Protein AF-A0A2S9GMI7-F1 (afdb_monomer)

Mean predicted aligned error: 6.27 Å

Radius of gyration: 12.79 Å; Cα contacts (8 Å, |Δi|>4): 68; chains: 1; bounding box: 29×21×30 Å

Structure (mmCIF, N/CA/C/O backbone):
data_AF-A0A2S9GMI7-F1
#
_entry.id   AF-A0A2S9GMI7-F1
#
loop_
_atom_site.group_PDB
_atom_site.id
_atom_site.type_symbol
_atom_site.label_atom_id
_atom_site.label_alt_id
_atom_site.label_comp_id
_atom_site.label_asym_id
_atom_site.label_entity_id
_atom_site.label_seq_id
_atom_site.pdbx_PDB_ins_code
_atom_site.Cartn_x
_atom_site.Cartn_y
_atom_site.Cartn_z
_atom_site.occupancy
_atom_site.B_iso_or_equiv
_atom_site.auth_seq_id
_atom_site.auth_comp_id
_atom_site.auth_asym_id
_atom_site.auth_atom_id
_atom_site.pdbx_PDB_model_num
ATOM 1 N N . LEU A 1 1 ? 12.013 5.171 6.815 1.00 46.59 1 LEU A N 1
ATOM 2 C CA . LEU A 1 1 ? 10.733 4.437 6.830 1.00 46.59 1 LEU A CA 1
ATOM 3 C C . LEU A 1 1 ? 10.569 3.877 8.235 1.00 46.59 1 LEU A C 1
ATOM 5 O O . LEU A 1 1 ? 11.431 3.114 8.650 1.00 46.59 1 LEU A O 1
ATOM 9 N N . ALA A 1 2 ? 9.582 4.321 9.007 1.00 45.69 2 ALA A N 1
ATOM 10 C CA . ALA A 1 2 ? 9.309 3.684 10.292 1.00 45.69 2 ALA A CA 1
ATOM 11 C C . ALA A 1 2 ? 8.487 2.422 10.005 1.00 45.69 2 ALA A C 1
ATOM 13 O O . ALA A 1 2 ? 7.338 2.533 9.586 1.00 45.69 2 ALA A O 1
ATOM 14 N N . LEU A 1 3 ? 9.082 1.234 10.163 1.00 57.12 3 LEU A N 1
ATOM 15 C CA . LEU A 1 3 ? 8.297 0.004 10.257 1.00 57.12 3 LEU A CA 1
ATOM 16 C C . LEU A 1 3 ? 7.631 0.018 11.632 1.00 57.12 3 LEU A C 1
ATOM 18 O O . LEU A 1 3 ? 8.248 -0.345 12.629 1.00 57.12 3 LEU A O 1
ATOM 22 N N . THR A 1 4 ? 6.401 0.518 11.686 1.00 64.81 4 THR A N 1
ATOM 23 C CA . THR A 1 4 ? 5.592 0.461 12.902 1.00 64.81 4 THR A CA 1
ATOM 24 C C . THR A 1 4 ? 5.116 -0.970 13.149 1.00 64.81 4 THR A C 1
ATOM 26 O O . THR A 1 4 ? 4.756 -1.719 12.229 1.00 64.81 4 THR A O 1
ATOM 29 N N . GLU A 1 5 ? 5.143 -1.384 14.413 1.00 70.75 5 GLU A N 1
ATOM 30 C CA . GLU A 1 5 ? 4.638 -2.693 14.811 1.00 70.75 5 GLU A CA 1
ATOM 31 C C . GLU A 1 5 ? 3.103 -2.756 14.742 1.00 70.75 5 GLU A C 1
ATOM 33 O O . GLU A 1 5 ? 2.573 -3.834 14.472 1.00 70.75 5 GLU A O 1
ATOM 38 N N . SER A 1 6 ? 2.406 -1.619 14.869 1.00 83.75 6 SER A N 1
ATOM 39 C CA . SER A 1 6 ? 0.943 -1.494 14.786 1.00 83.75 6 SER A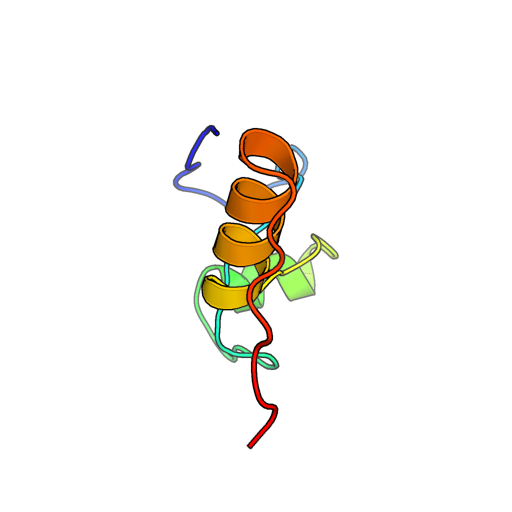 CA 1
ATOM 40 C C . SER A 1 6 ? 0.482 -0.674 13.584 1.00 83.75 6 SER A C 1
ATOM 42 O O . SER A 1 6 ? 1.157 0.266 13.171 1.00 83.75 6 SER A O 1
ATOM 44 N N . VAL A 1 7 ? -0.698 -1.012 13.058 1.00 88.81 7 VAL A N 1
ATOM 45 C CA . VAL A 1 7 ? -1.445 -0.157 12.127 1.00 88.81 7 VAL A CA 1
ATOM 46 C C . VAL A 1 7 ? -2.417 0.685 12.948 1.00 88.81 7 VAL A C 1
ATOM 48 O O . VAL A 1 7 ? -3.218 0.147 13.711 1.00 88.81 7 VAL A O 1
ATOM 51 N N . ASP A 1 8 ? -2.322 2.001 12.817 1.00 89.56 8 ASP A N 1
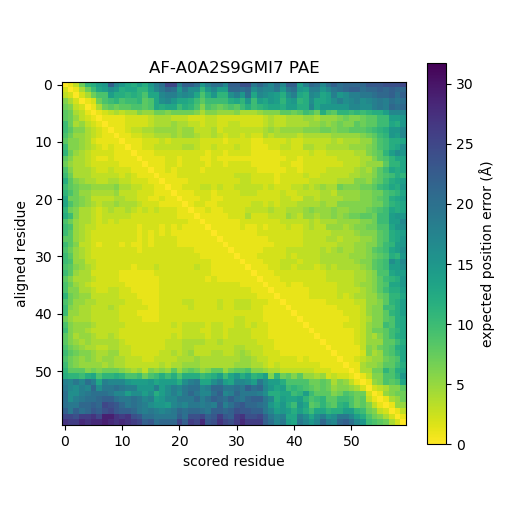ATOM 52 C CA . ASP A 1 8 ? -3.131 2.970 13.556 1.00 89.56 8 ASP A CA 1
ATOM 53 C C . ASP A 1 8 ? -3.378 4.243 12.729 1.00 89.56 8 ASP A C 1
ATOM 55 O O . ASP A 1 8 ? -2.945 4.355 11.582 1.00 89.56 8 ASP A O 1
ATOM 59 N N . ALA A 1 9 ? -4.070 5.221 13.320 1.00 86.62 9 ALA A N 1
ATOM 60 C CA . ALA A 1 9 ? -4.447 6.480 12.671 1.00 86.62 9 ALA A CA 1
ATOM 61 C C . ALA A 1 9 ? -3.261 7.341 12.186 1.00 86.62 9 ALA A C 1
ATOM 63 O O . ALA A 1 9 ? -3.463 8.272 11.408 1.00 86.62 9 ALA A O 1
ATOM 64 N N . HIS A 1 10 ? -2.035 7.060 12.631 1.00 89.12 10 HIS A N 1
ATOM 65 C CA . HIS A 1 10 ? -0.827 7.736 12.162 1.00 89.12 10 HIS A CA 1
ATOM 66 C C . HIS A 1 10 ? -0.095 6.947 11.065 1.00 89.12 10 HIS A C 1
ATOM 68 O O . HIS A 1 10 ? 0.893 7.433 10.512 1.00 89.12 10 HIS A O 1
ATOM 74 N N . THR A 1 11 ? -0.573 5.750 10.715 1.00 90.50 11 THR A N 1
ATOM 75 C CA . THR A 1 11 ? 0.015 4.913 9.666 1.00 90.50 11 THR A CA 1
ATOM 76 C C . THR A 1 11 ? -0.382 5.429 8.287 1.00 90.50 11 THR A C 1
ATOM 78 O O . THR A 1 11 ? -1.559 5.519 7.958 1.00 90.50 11 THR A O 1
ATOM 81 N N . SER A 1 12 ? 0.611 5.768 7.461 1.00 91.00 12 SER A N 1
ATOM 82 C CA . SER A 1 12 ? 0.371 6.325 6.119 1.00 91.00 12 SER A CA 1
ATOM 83 C C . SER A 1 12 ? 0.379 5.287 4.995 1.00 91.00 12 SER A C 1
ATOM 85 O O . SER A 1 12 ? -0.168 5.552 3.930 1.00 91.00 12 SER A O 1
ATOM 87 N N . LEU A 1 13 ? 1.038 4.143 5.199 1.00 91.69 13 LEU A N 1
ATOM 88 C CA . LEU A 1 13 ? 1.171 3.083 4.200 1.00 91.69 13 LEU A CA 1
ATOM 89 C C . LEU A 1 13 ? 1.471 1.752 4.889 1.00 91.69 13 LEU A C 1
ATOM 91 O O . LEU A 1 13 ? 2.285 1.708 5.815 1.00 91.69 13 LEU A O 1
ATOM 95 N N . VAL A 1 14 ? 0.877 0.671 4.389 1.00 91.94 14 VAL A N 1
ATOM 96 C CA . VAL A 1 14 ? 1.230 -0.704 4.758 1.00 91.94 14 VAL A CA 1
ATOM 97 C C . VAL A 1 14 ? 1.763 -1.440 3.533 1.00 91.94 14 VAL A C 1
ATOM 99 O O . VAL A 1 14 ? 1.178 -1.373 2.456 1.00 91.94 14 VAL A O 1
ATOM 102 N N . LEU A 1 15 ? 2.882 -2.149 3.695 1.00 91.94 15 LEU A N 1
ATOM 103 C CA . LEU A 1 15 ? 3.358 -3.076 2.671 1.00 91.94 15 LEU A CA 1
ATOM 104 C C . LEU A 1 15 ? 2.629 -4.409 2.832 1.00 91.94 15 LEU A C 1
ATOM 106 O O . LEU A 1 15 ? 2.698 -5.021 3.901 1.00 91.94 15 LEU A O 1
ATOM 110 N N . CYS A 1 16 ? 1.920 -4.833 1.792 1.00 92.88 16 CYS A N 1
ATOM 111 C CA . CYS A 1 16 ? 1.177 -6.085 1.766 1.00 92.88 16 CYS A CA 1
ATOM 112 C C . CYS A 1 16 ? 1.160 -6.630 0.337 1.00 92.88 16 CYS A C 1
ATOM 114 O O . CYS A 1 16 ? 0.725 -5.934 -0.573 1.00 92.88 16 CYS A O 1
ATOM 116 N N . ASP A 1 17 ? 1.660 -7.852 0.147 1.00 92.12 17 ASP A N 1
ATOM 117 C CA . ASP A 1 17 ? 1.68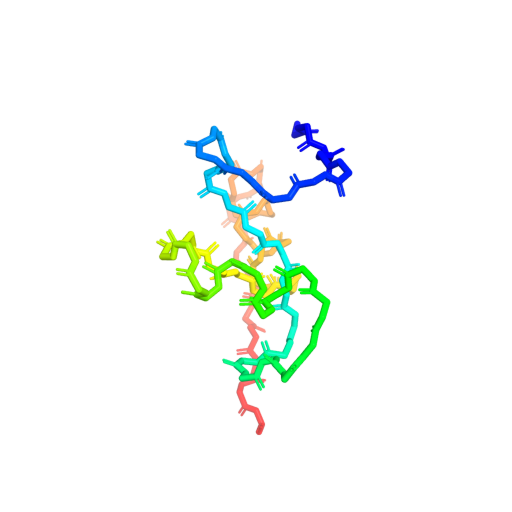3 -8.513 -1.166 1.00 92.12 17 ASP A CA 1
ATOM 118 C C . ASP A 1 17 ? 0.360 -9.224 -1.497 1.00 92.12 17 ASP A C 1
ATOM 120 O O . ASP A 1 17 ? 0.115 -9.560 -2.651 1.00 92.12 17 ASP A O 1
ATOM 124 N N . ASP A 1 18 ? -0.489 -9.458 -0.492 1.00 93.62 18 ASP A N 1
ATOM 125 C CA . ASP A 1 18 ? -1.836 -9.992 -0.686 1.00 93.62 18 ASP A CA 1
ATOM 126 C C . ASP A 1 18 ? -2.804 -8.828 -0.977 1.00 93.62 18 ASP A C 1
ATOM 128 O O . ASP A 1 18 ? -2.926 -7.930 -0.138 1.00 93.62 18 ASP A O 1
ATOM 132 N N . PRO A 1 19 ? -3.490 -8.803 -2.136 1.00 88.06 19 PRO A N 1
ATOM 133 C CA . PRO A 1 19 ? -4.429 -7.736 -2.482 1.00 88.06 19 PRO A CA 1
ATOM 134 C C . PRO A 1 19 ? -5.746 -7.795 -1.692 1.00 88.06 19 PRO A C 1
ATOM 136 O O . PRO A 1 19 ? -6.475 -6.802 -1.663 1.00 88.06 19 PRO A O 1
ATOM 139 N N . ALA A 1 20 ? -6.071 -8.929 -1.061 1.00 92.00 20 ALA A N 1
ATOM 140 C CA . ALA A 1 20 ? -7.288 -9.116 -0.272 1.00 92.00 20 ALA A CA 1
ATOM 141 C C . ALA A 1 20 ? -6.998 -9.890 1.033 1.00 92.00 20 ALA A C 1
ATOM 143 O O . ALA A 1 20 ? -7.532 -10.981 1.246 1.00 92.00 20 ALA A O 1
ATOM 144 N N . PRO A 1 21 ? -6.168 -9.329 1.931 1.00 92.06 21 PRO A N 1
ATOM 145 C CA . PRO A 1 21 ? -5.714 -10.021 3.127 1.00 92.06 21 PRO A CA 1
ATOM 146 C C . PRO A 1 21 ? -6.871 -10.247 4.100 1.00 92.06 21 PRO A C 1
ATOM 148 O O . PRO A 1 21 ? -7.471 -9.296 4.592 1.00 92.06 21 PRO A O 1
ATOM 151 N N . GLU A 1 22 ? -7.145 -11.504 4.443 1.00 95.56 22 GLU A N 1
ATOM 152 C CA . GLU A 1 22 ? -8.215 -11.874 5.386 1.00 95.56 22 GLU A CA 1
ATOM 153 C C . GLU A 1 22 ? -7.808 -11.720 6.865 1.00 95.56 22 GLU A C 1
ATOM 155 O O . GLU A 1 22 ? -8.651 -11.757 7.760 1.00 95.56 22 GLU A O 1
ATOM 160 N N . GLN A 1 23 ? -6.508 -11.572 7.150 1.00 91.00 23 GLN A N 1
ATOM 161 C CA . GLN A 1 23 ? -5.977 -11.425 8.508 1.00 91.00 23 GLN A CA 1
ATOM 162 C C . GLN A 1 23 ? -4.669 -10.618 8.559 1.00 91.00 23 GLN A C 1
ATOM 164 O O . GLN A 1 23 ? -4.027 -10.339 7.548 1.00 91.00 23 GLN A O 1
ATOM 169 N N . GLY A 1 24 ? -4.242 -10.259 9.773 1.00 90.88 24 GLY A N 1
ATOM 170 C CA . GLY A 1 24 ? -2.977 -9.562 10.017 1.00 90.88 24 GLY A C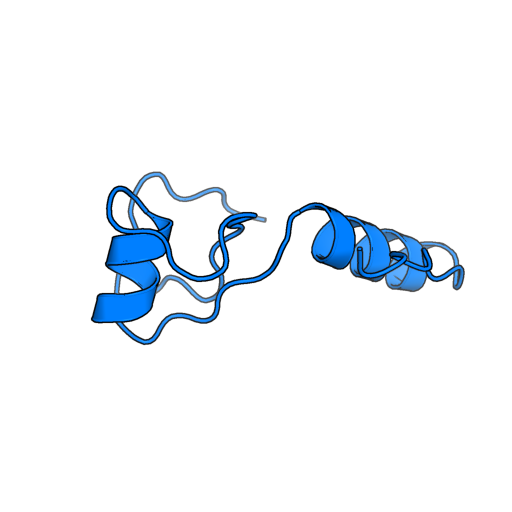A 1
ATOM 171 C C . GLY A 1 24 ? -3.027 -8.061 9.712 1.00 90.88 24 GLY A C 1
ATOM 172 O O . GLY A 1 24 ? -4.076 -7.425 9.789 1.00 90.88 24 GLY A O 1
ATOM 173 N N . LYS A 1 25 ? -1.865 -7.470 9.403 1.00 90.06 25 LYS A N 1
ATOM 174 C CA . LYS A 1 25 ? -1.723 -6.010 9.240 1.00 90.06 25 LYS A CA 1
ATOM 175 C C . LYS A 1 25 ? -2.341 -5.477 7.949 1.00 90.06 25 LYS A C 1
ATOM 177 O O . LYS A 1 25 ? -2.837 -4.358 7.953 1.00 90.06 25 LYS A O 1
ATOM 182 N N . GLY A 1 26 ? -2.329 -6.265 6.873 1.00 92.06 26 GLY A N 1
ATOM 183 C CA . GLY A 1 26 ? -3.015 -5.903 5.630 1.00 92.06 26 GLY A CA 1
ATOM 184 C C . GLY A 1 26 ? -4.527 -5.800 5.844 1.00 92.06 26 GLY A C 1
ATOM 185 O O . GLY A 1 26 ? -5.139 -4.800 5.479 1.00 92.06 26 GLY A O 1
ATOM 186 N N . TYR A 1 27 ? -5.108 -6.772 6.555 1.00 93.38 27 TYR A N 1
ATOM 187 C CA . TYR A 1 27 ? -6.519 -6.725 6.945 1.00 93.38 27 TYR A CA 1
ATOM 188 C C . TYR A 1 27 ? -6.831 -5.482 7.795 1.00 93.38 27 TYR A C 1
ATOM 190 O O . TYR A 1 27 ? -7.755 -4.733 7.498 1.00 93.38 27 TYR A O 1
ATOM 198 N N . GLN A 1 28 ? -6.013 -5.202 8.817 1.00 93.00 28 GLN A N 1
ATOM 199 C CA . GLN A 1 28 ? -6.178 -4.004 9.653 1.00 93.00 28 GLN A CA 1
ATOM 200 C C . GLN A 1 28 ? -6.062 -2.695 8.858 1.00 93.00 28 GLN A C 1
ATOM 202 O O . GLN A 1 28 ? -6.786 -1.745 9.145 1.00 93.00 28 GLN A O 1
ATOM 207 N N . ALA A 1 29 ? -5.169 -2.633 7.865 1.00 93.38 29 ALA A N 1
ATOM 208 C CA . ALA A 1 29 ? -5.040 -1.479 6.980 1.00 93.38 29 ALA A CA 1
ATOM 209 C C . ALA A 1 29 ? -6.319 -1.249 6.169 1.00 93.38 29 ALA A C 1
ATOM 211 O O . ALA A 1 29 ? -6.788 -0.114 6.105 1.00 93.38 29 ALA A O 1
ATOM 212 N N . CYS A 1 30 ? -6.920 -2.320 5.637 1.00 92.31 30 CYS A N 1
ATOM 213 C CA . CYS A 1 30 ? -8.202 -2.255 4.933 1.00 92.31 30 CYS A CA 1
ATOM 214 C C . CYS A 1 30 ? -9.311 -1.698 5.832 1.00 92.31 30 CYS A C 1
ATOM 216 O O . CYS A 1 30 ? -9.984 -0.742 5.452 1.00 92.31 30 CYS A O 1
ATOM 218 N N . GLU A 1 31 ? -9.450 -2.238 7.045 1.00 94.12 31 GLU A N 1
ATOM 219 C CA . GLU A 1 31 ? -10.471 -1.808 8.012 1.00 94.12 31 GLU A CA 1
ATOM 220 C C . GLU A 1 31 ? -10.321 -0.330 8.413 1.00 94.12 31 GLU A C 1
ATOM 222 O O . GLU A 1 31 ? -11.309 0.359 8.667 1.00 94.12 31 GLU A O 1
ATOM 227 N N . LEU A 1 32 ? -9.084 0.173 8.460 1.00 93.12 32 LEU A N 1
ATOM 228 C CA . LEU A 1 32 ? -8.771 1.562 8.810 1.00 93.12 32 LEU A CA 1
ATOM 229 C C . LEU A 1 32 ? -8.699 2.504 7.596 1.00 93.12 32 LEU A C 1
ATOM 231 O O . LEU A 1 32 ? -8.479 3.702 7.774 1.00 93.12 32 LEU A O 1
ATOM 235 N N . GLY A 1 33 ? -8.872 1.992 6.374 1.00 93.69 33 GLY A N 1
ATOM 236 C CA . GLY A 1 33 ? -8.748 2.772 5.139 1.00 93.69 33 GLY A CA 1
ATOM 237 C C . GLY A 1 33 ? -7.324 3.264 4.852 1.00 93.69 33 GLY A C 1
ATOM 238 O O . GLY A 1 33 ? -7.142 4.252 4.140 1.00 93.69 33 GLY A O 1
ATOM 239 N N . VAL A 1 34 ? -6.312 2.603 5.417 1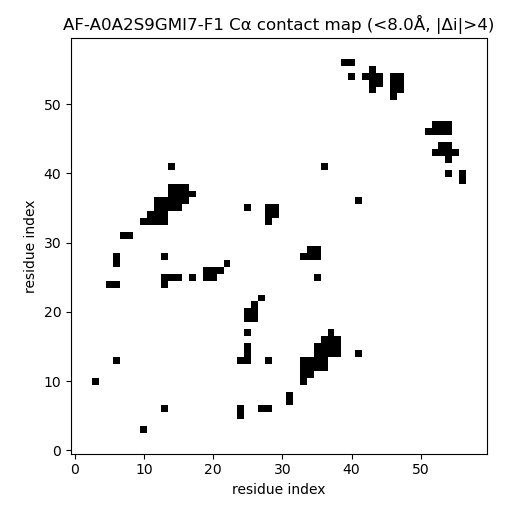.00 93.69 34 VAL A N 1
ATOM 240 C CA . VAL A 1 34 ? -4.901 2.902 5.163 1.00 93.69 34 VAL A CA 1
ATOM 241 C C . VAL A 1 34 ? -4.493 2.270 3.825 1.00 93.69 34 VAL A C 1
ATOM 243 O O . VAL A 1 34 ? -4.732 1.079 3.624 1.00 93.69 34 VAL A O 1
ATOM 246 N N . PRO A 1 35 ? -3.848 3.019 2.912 1.00 93.19 35 PRO A N 1
ATOM 247 C CA . PRO A 1 35 ? -3.384 2.473 1.641 1.00 93.19 35 PRO A CA 1
ATOM 248 C C . PRO A 1 35 ? -2.421 1.291 1.813 1.00 93.19 35 PRO A C 1
ATOM 250 O O . PRO A 1 35 ? -1.552 1.301 2.694 1.00 93.19 35 PRO A O 1
ATOM 253 N N . MET A 1 36 ? -2.541 0.310 0.918 1.00 93.50 36 MET A N 1
ATOM 254 C CA . MET A 1 36 ? -1.630 -0.829 0.813 1.00 93.50 36 MET A CA 1
ATOM 255 C C . MET A 1 36 ? -0.836 -0.770 -0.492 1.00 93.50 36 MET A C 1
ATOM 257 O O . MET A 1 36 ? -1.342 -0.279 -1.501 1.00 93.50 36 MET A O 1
ATOM 261 N N . LEU A 1 37 ? 0.401 -1.264 -0.461 1.00 93.56 37 LEU A N 1
ATOM 262 C CA . LEU A 1 37 ? 1.268 -1.378 -1.634 1.00 93.56 37 LEU A CA 1
ATOM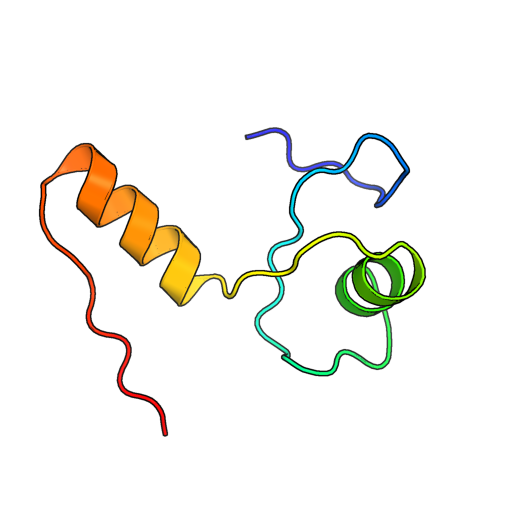 263 C C . LEU A 1 37 ? 2.063 -2.686 -1.585 1.00 93.56 37 LEU A C 1
ATOM 265 O O . LEU A 1 37 ? 2.563 -3.060 -0.519 1.00 93.56 37 LEU A O 1
ATOM 269 N N . GLY A 1 38 ? 2.226 -3.347 -2.731 1.00 93.38 38 GLY A N 1
ATOM 270 C CA . GLY A 1 38 ? 3.051 -4.547 -2.833 1.00 93.38 38 GLY A CA 1
ATOM 271 C C . GLY A 1 38 ? 4.532 -4.249 -2.594 1.00 93.38 38 GLY A C 1
ATOM 272 O O . GLY A 1 38 ? 5.042 -3.168 -2.906 1.00 93.38 38 GLY A O 1
ATOM 273 N N . SER A 1 39 ? 5.268 -5.220 -2.058 1.00 91.38 39 SER A N 1
ATOM 274 C CA . SER A 1 39 ? 6.704 -5.070 -1.792 1.00 91.38 39 SER A CA 1
ATOM 275 C C . SER A 1 39 ? 7.521 -4.875 -3.078 1.00 91.38 39 SER A C 1
ATOM 277 O O . SER A 1 39 ? 8.479 -4.091 -3.099 1.00 91.38 39 SER A O 1
ATOM 279 N N . ALA A 1 40 ? 7.116 -5.533 -4.169 1.00 91.12 40 ALA A N 1
ATOM 280 C CA . ALA A 1 40 ? 7.739 -5.401 -5.482 1.00 91.12 40 ALA A CA 1
ATOM 281 C C . ALA A 1 40 ? 7.533 -3.995 -6.068 1.00 91.12 40 ALA A C 1
ATOM 283 O O . ALA A 1 40 ? 8.501 -3.347 -6.471 1.00 91.12 40 ALA A O 1
ATOM 284 N N . GLU A 1 41 ? 6.299 -3.488 -6.029 1.00 92.38 41 GLU A N 1
ATOM 285 C CA . GLU A 1 41 ? 5.969 -2.130 -6.473 1.00 92.38 41 GLU A CA 1
ATOM 286 C C . GLU A 1 41 ? 6.714 -1.079 -5.645 1.00 92.38 41 GLU A C 1
ATOM 288 O O . GLU A 1 41 ? 7.328 -0.165 -6.196 1.00 92.38 41 GLU A O 1
ATOM 293 N N . PHE A 1 42 ? 6.743 -1.239 -4.318 1.00 92.00 42 PHE A N 1
ATOM 294 C CA . PHE A 1 42 ? 7.478 -0.346 -3.424 1.00 92.00 42 PHE A CA 1
ATOM 295 C C . PHE A 1 42 ? 8.974 -0.296 -3.754 1.00 92.00 42 PHE A C 1
ATOM 297 O O . PHE A 1 42 ? 9.560 0.785 -3.857 1.00 92.00 42 PHE A O 1
ATOM 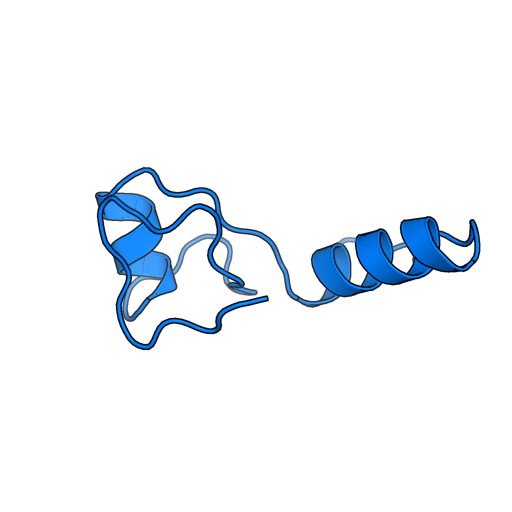304 N N . THR A 1 43 ? 9.593 -1.457 -3.971 1.00 91.62 43 THR A N 1
ATOM 305 C CA . THR A 1 43 ? 11.006 -1.540 -4.366 1.00 91.62 43 THR A CA 1
ATOM 306 C C . THR A 1 43 ? 11.235 -0.894 -5.733 1.00 91.62 43 THR A C 1
ATOM 308 O O . THR A 1 43 ? 12.232 -0.197 -5.926 1.00 91.62 43 THR A O 1
ATOM 311 N N . GLY A 1 44 ? 10.281 -1.044 -6.654 1.00 94.00 44 GLY A N 1
ATOM 312 C CA . GLY A 1 44 ? 10.261 -0.358 -7.940 1.00 94.00 44 GLY A CA 1
ATOM 313 C C . GLY A 1 44 ? 10.257 1.158 -7.832 1.00 94.00 44 GLY A C 1
ATOM 314 O O . GLY A 1 44 ? 11.060 1.823 -8.484 1.00 94.00 44 GLY A O 1
ATOM 315 N N . LEU A 1 45 ? 9.401 1.707 -6.971 1.00 92.81 45 LEU A N 1
ATOM 316 C CA . LEU A 1 45 ? 9.335 3.145 -6.711 1.00 92.81 45 LEU A CA 1
ATOM 317 C C . LEU A 1 45 ? 10.629 3.669 -6.078 1.00 92.81 45 LEU A C 1
ATOM 319 O O . LEU A 1 45 ? 11.087 4.751 -6.442 1.00 92.81 45 LEU A O 1
ATOM 323 N N . ILE A 1 46 ? 11.256 2.901 -5.180 1.00 92.62 46 ILE A N 1
ATOM 324 C CA . ILE A 1 46 ? 12.569 3.254 -4.620 1.00 92.62 46 ILE A CA 1
ATOM 325 C C . ILE A 1 46 ? 13.640 3.258 -5.715 1.00 92.62 46 ILE A C 1
ATOM 327 O O . ILE A 1 46 ? 14.404 4.219 -5.815 1.00 92.62 46 ILE A O 1
ATOM 331 N N . ALA A 1 47 ? 13.706 2.211 -6.540 1.00 92.50 47 ALA A N 1
ATOM 332 C CA . ALA A 1 47 ? 14.682 2.121 -7.622 1.00 92.50 47 ALA A CA 1
ATOM 333 C C . ALA A 1 47 ? 14.509 3.267 -8.630 1.00 92.50 47 ALA A C 1
ATOM 335 O O . ALA A 1 47 ? 15.490 3.897 -9.033 1.00 92.50 47 ALA A O 1
ATOM 336 N N . LEU A 1 48 ? 13.261 3.602 -8.957 1.00 92.94 48 LEU A N 1
ATOM 337 C CA . LEU A 1 48 ? 12.930 4.734 -9.810 1.00 92.94 48 LEU A CA 1
ATOM 338 C C . LEU A 1 48 ? 13.369 6.059 -9.177 1.00 92.94 48 LEU A C 1
ATOM 340 O O . LEU A 1 48 ? 13.990 6.877 -9.850 1.00 92.94 48 LEU A O 1
ATOM 344 N N . ALA A 1 49 ? 13.097 6.267 -7.888 1.00 93.12 49 ALA A N 1
ATOM 345 C CA . ALA A 1 49 ? 13.455 7.498 -7.188 1.00 93.12 49 ALA A CA 1
ATOM 346 C C . ALA A 1 49 ? 14.975 7.696 -7.061 1.00 93.12 49 ALA A C 1
ATOM 348 O O . ALA A 1 49 ? 15.456 8.825 -7.133 1.00 93.12 49 ALA A O 1
ATOM 349 N N . LEU A 1 50 ? 15.732 6.614 -6.864 1.00 94.62 50 LEU A N 1
ATOM 350 C CA . LEU A 1 50 ? 17.181 6.677 -6.664 1.00 94.62 50 LEU A CA 1
ATOM 351 C C . LEU A 1 50 ? 17.971 6.673 -7.975 1.00 94.62 50 LEU A C 1
ATOM 353 O O . LEU A 1 50 ? 18.988 7.356 -8.078 1.00 94.62 50 LEU A O 1
ATOM 357 N N . PHE A 1 51 ? 17.526 5.894 -8.961 1.00 91.94 51 PHE A N 1
ATOM 358 C CA . PHE A 1 51 ? 18.301 5.598 -10.170 1.00 91.94 51 PHE A CA 1
ATOM 359 C C . PHE A 1 51 ? 17.593 5.991 -11.470 1.00 91.94 51 PHE A C 1
ATOM 361 O O . PHE A 1 51 ? 18.196 5.897 -12.536 1.00 91.94 51 PHE A O 1
ATOM 368 N N . GLY A 1 52 ? 16.320 6.393 -11.422 1.00 88.00 52 GLY A N 1
ATOM 369 C CA . GLY A 1 52 ? 15.517 6.655 -12.619 1.00 88.00 52 GLY A CA 1
ATOM 370 C C . GLY A 1 52 ? 15.128 5.394 -13.403 1.00 88.00 52 GLY A C 1
ATOM 371 O O . GLY A 1 52 ? 14.633 5.506 -14.520 1.00 88.00 52 GLY A O 1
ATOM 372 N N . CYS A 1 53 ? 15.345 4.199 -12.845 1.00 75.06 53 CYS A N 1
ATOM 373 C CA . CYS A 1 53 ? 15.008 2.924 -13.474 1.00 75.06 53 CYS A CA 1
ATOM 374 C C . CYS A 1 53 ? 13.772 2.327 -12.792 1.00 75.06 53 CYS A C 1
ATOM 376 O O . CYS A 1 53 ? 13.818 2.014 -11.604 1.00 75.06 53 CYS A O 1
ATOM 378 N N . GLY A 1 54 ? 12.668 2.190 -13.527 1.00 68.44 54 GLY A N 1
ATOM 379 C CA . GLY A 1 54 ? 11.488 1.477 -13.041 1.00 68.44 54 GLY A CA 1
ATOM 380 C C . GLY A 1 54 ? 11.684 -0.031 -13.165 1.00 68.44 54 GLY A C 1
ATOM 381 O O . GLY A 1 54 ? 12.161 -0.506 -14.195 1.00 68.44 54 GLY A O 1
ATOM 382 N N . VAL A 1 55 ? 11.301 -0.790 -12.137 1.00 65.12 55 VAL A N 1
ATOM 383 C CA . VAL A 1 55 ? 11.115 -2.239 -12.293 1.00 65.12 55 VAL A CA 1
ATOM 384 C C . VAL A 1 55 ? 9.744 -2.456 -12.931 1.00 65.12 55 VAL A C 1
ATOM 386 O O . VAL A 1 55 ? 8.742 -1.921 -12.461 1.00 65.12 55 VAL A O 1
ATOM 389 N N . VAL A 1 56 ? 9.701 -3.183 -14.042 1.00 63.25 56 VAL A N 1
ATOM 390 C CA . VAL A 1 56 ? 8.444 -3.652 -14.632 1.00 63.25 56 VAL A CA 1
ATOM 391 C C . VAL A 1 56 ? 8.045 -4.919 -13.890 1.00 63.25 56 VAL A C 1
ATOM 393 O O . VAL A 1 56 ? 8.722 -5.937 -13.993 1.00 63.25 56 VAL A O 1
ATOM 396 N N . THR A 1 57 ? 6.985 -4.842 -13.094 1.00 58.22 57 THR A N 1
ATOM 397 C CA . THR A 1 57 ? 6.313 -6.020 -12.546 1.00 58.22 57 THR A CA 1
ATOM 398 C C . THR A 1 57 ? 5.366 -6.558 -13.614 1.00 58.22 57 THR A C 1
ATOM 400 O O . THR A 1 57 ? 4.420 -5.878 -14.005 1.00 58.22 57 THR A O 1
ATOM 403 N N . GLU A 1 58 ? 5.664 -7.745 -14.141 1.00 55.00 58 GLU A N 1
ATOM 404 C CA . GLU A 1 58 ? 4.751 -8.495 -15.007 1.00 55.00 58 GLU A CA 1
ATOM 405 C C . GLU A 1 58 ? 3.601 -9.036 -14.144 1.00 55.00 58 GLU A C 1
ATOM 407 O O . GLU A 1 58 ? 3.828 -9.828 -13.231 1.00 55.00 58 GLU A O 1
ATOM 412 N N . ASP A 1 59 ? 2.388 -8.554 -14.409 1.00 52.28 59 ASP A N 1
ATOM 413 C CA . ASP A 1 59 ? 1.136 -9.044 -13.824 1.00 52.28 59 ASP A CA 1
ATOM 414 C C . ASP A 1 59 ? 0.872 -10.460 -14.378 1.00 52.28 59 ASP A C 1
ATOM 416 O O . ASP A 1 59 ? 0.728 -10.624 -15.595 1.00 52.28 59 ASP A O 1
ATOM 420 N N . GLN A 1 60 ? 0.910 -11.485 -13.514 1.00 37.41 60 GLN A N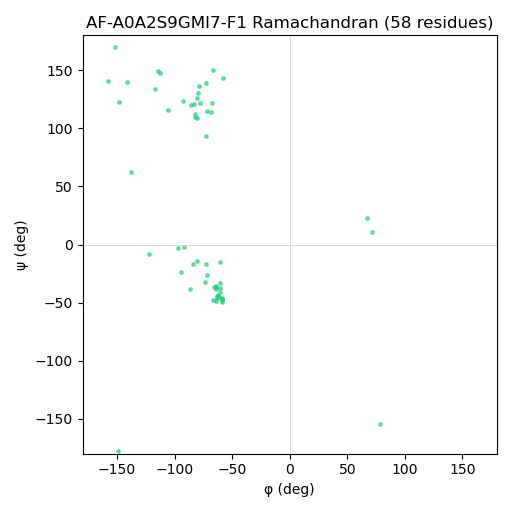 1
ATOM 421 C CA . GLN A 1 60 ? 0.526 -12.871 -13.835 1.00 37.41 60 GLN A CA 1
ATOM 422 C C . GLN A 1 60 ? -0.799 -13.238 -13.181 1.00 37.41 60 GLN A C 1
ATOM 424 O O . GLN A 1 60 ? -0.928 -12.997 -11.961 1.00 37.41 60 GLN A O 1
#

Secondary structure (DSSP, 8-state):
----SS--TT---EE-S-SS-SSHHHHHHHHHT--EE-HHHHHHHHHHHHHS--------

Sequence (60 aa):
LALTESVDAHTSLVLCDDPAPEQGKGYQACELGVPMLGSAEFTGLIALALFGCGVVTEDQ

Foldseek 3Di:
DDPDPADDPPAQEDADQDPDDPDDRVVVCVVVVHYYDHPLQVVQVVCCVPPVDGDDDDD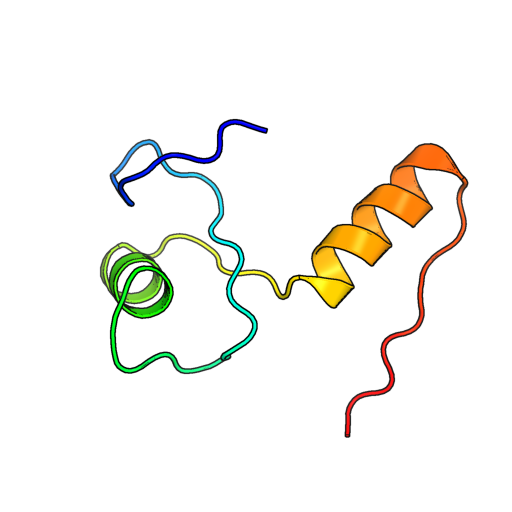D

Nearest PDB structures (foldseek):
  2w6k-assembly1_A  TM=3.168E-01  e=3.333E+00  Pseudomonas aeruginosa

pLDDT: mean 84.61, std 14.73, range [37.41, 95.56]

Solvent-accessible surface area (backbone atoms only — not comparable to full-atom values): 3903 Å² total; per-residue (Å²): 133,85,84,64,94,68,84,53,98,85,50,78,69,43,80,32,80,59,95,76,41,91,56,67,69,52,24,51,25,58,78,68,70,34,52,73,41,36,60,66,58,53,52,19,52,51,39,27,73,76,70,73,46,70,62,84,79,81,89,127